Protein AF-W1NFC7-F1 (afdb_monomer_lite)

Structure (mmCIF, N/CA/C/O backbone):
data_AF-W1NFC7-F1
#
_entry.id   AF-W1NFC7-F1
#
loop_
_atom_site.group_PDB
_atom_site.id
_atom_site.type_symbol
_atom_site.label_atom_id
_atom_site.label_alt_id
_atom_site.label_comp_id
_atom_site.label_asym_id
_atom_site.label_entity_id
_atom_site.label_seq_id
_atom_site.pdbx_PDB_ins_code
_atom_site.Cartn_x
_atom_site.Cartn_y
_atom_site.Cartn_z
_atom_site.occupancy
_atom_site.B_iso_or_equiv
_atom_site.auth_seq_id
_atom_site.auth_comp_id
_atom_site.auth_asym_id
_atom_site.auth_atom_id
_atom_site.pdbx_PDB_model_num
ATOM 1 N N . MET A 1 1 ? 44.387 -1.996 -32.624 1.00 42.44 1 MET A N 1
ATOM 2 C CA . MET A 1 1 ? 43.067 -1.987 -33.290 1.00 42.44 1 MET A CA 1
ATOM 3 C C . MET A 1 1 ? 42.266 -0.846 -32.697 1.00 42.44 1 MET A C 1
ATOM 5 O O . MET A 1 1 ? 42.109 -0.823 -31.485 1.00 42.44 1 MET A O 1
ATOM 9 N N . VAL A 1 2 ? 41.854 0.123 -33.513 1.00 58.44 2 VAL A N 1
ATOM 10 C CA . VAL A 1 2 ? 41.026 1.257 -33.074 1.00 58.44 2 VAL A CA 1
ATOM 11 C C . VAL A 1 2 ? 39.580 0.916 -33.426 1.00 58.44 2 VAL A C 1
ATOM 13 O O . VAL A 1 2 ? 39.301 0.572 -34.571 1.00 58.44 2 VAL A O 1
ATOM 16 N N . LEU A 1 3 ? 38.689 0.930 -32.433 1.00 65.00 3 LEU A N 1
ATOM 17 C CA . LEU A 1 3 ? 37.250 0.756 -32.639 1.00 65.00 3 LEU A CA 1
ATOM 18 C C . LEU A 1 3 ? 36.703 2.031 -33.289 1.00 65.00 3 LEU A C 1
ATOM 20 O O . LEU A 1 3 ? 36.671 3.086 -32.662 1.00 65.00 3 LEU A O 1
ATOM 24 N N . GLU A 1 4 ? 36.320 1.934 -34.559 1.00 68.44 4 GLU A N 1
ATOM 25 C CA . GLU A 1 4 ? 35.753 3.036 -35.336 1.00 68.44 4 GLU A CA 1
ATOM 26 C C . GLU A 1 4 ? 34.218 2.955 -35.295 1.00 68.44 4 GLU A C 1
ATOM 28 O O . GLU A 1 4 ? 33.627 1.949 -35.694 1.00 68.44 4 GLU A O 1
ATOM 33 N N . TYR A 1 5 ? 33.561 4.000 -34.783 1.00 62.66 5 TYR A N 1
ATOM 34 C CA . TYR A 1 5 ? 32.099 4.078 -34.732 1.00 62.66 5 TYR A CA 1
ATOM 35 C C . TYR A 1 5 ? 31.538 4.414 -36.119 1.00 62.66 5 TYR A C 1
ATOM 37 O O . TYR A 1 5 ? 31.848 5.465 -36.681 1.00 62.66 5 TYR A O 1
ATOM 45 N N . LYS A 1 6 ? 30.697 3.530 -36.672 1.00 66.88 6 LYS A N 1
ATOM 46 C CA . LYS A 1 6 ? 29.998 3.760 -37.944 1.00 66.88 6 LYS A CA 1
ATOM 47 C C . LYS A 1 6 ? 28.575 4.279 -37.698 1.00 66.88 6 LYS A C 1
ATOM 49 O O . LYS A 1 6 ? 27.903 3.769 -36.806 1.00 66.88 6 LYS A O 1
ATOM 54 N N . PRO A 1 7 ? 28.092 5.246 -38.498 1.00 64.31 7 PRO A N 1
ATOM 55 C CA . PRO A 1 7 ? 26.785 5.865 -38.299 1.00 64.31 7 PRO A CA 1
ATOM 56 C C . PRO A 1 7 ? 25.614 4.867 -38.404 1.00 64.31 7 PRO A C 1
ATOM 58 O O . PRO A 1 7 ? 25.650 3.909 -39.184 1.00 64.31 7 PRO A O 1
ATOM 61 N N . GLU A 1 8 ? 24.558 5.158 -37.637 1.00 60.94 8 GLU A N 1
ATOM 62 C CA . GLU A 1 8 ? 23.388 4.326 -37.277 1.00 60.94 8 GLU A CA 1
ATOM 63 C C . GLU A 1 8 ? 22.777 3.488 -38.416 1.00 60.94 8 GLU A C 1
ATOM 65 O O . GLU A 1 8 ? 22.346 2.356 -38.198 1.00 60.94 8 GLU A O 1
ATOM 70 N N . LYS A 1 9 ? 22.804 3.975 -39.666 1.00 63.28 9 LYS A N 1
ATOM 71 C CA . LYS A 1 9 ? 22.290 3.236 -40.838 1.00 63.28 9 LYS A CA 1
ATOM 72 C C . LYS A 1 9 ? 22.948 1.867 -41.056 1.00 63.28 9 LYS A C 1
ATOM 74 O O . LYS A 1 9 ? 22.341 1.014 -41.691 1.00 63.28 9 LYS A O 1
ATOM 79 N N . THR A 1 10 ? 24.165 1.654 -40.551 1.00 65.31 10 THR A N 1
ATOM 80 C CA . THR A 1 10 ? 24.886 0.370 -40.677 1.00 65.31 10 THR A CA 1
ATOM 81 C C . THR A 1 10 ? 24.839 -0.461 -39.386 1.00 65.31 10 THR A C 1
ATOM 83 O O . THR A 1 10 ? 25.119 -1.654 -39.426 1.00 65.31 10 THR A O 1
ATOM 86 N N . ASN A 1 11 ? 24.459 0.134 -38.246 1.00 73.62 11 ASN A N 1
ATOM 87 C CA . ASN A 1 11 ? 24.554 -0.486 -36.916 1.00 73.62 11 ASN A CA 1
ATOM 88 C C . ASN A 1 11 ? 23.185 -0.763 -36.260 1.00 73.62 11 ASN A C 1
ATOM 90 O O . ASN A 1 11 ? 23.077 -0.915 -35.045 1.00 73.62 11 ASN A O 1
ATOM 94 N N . GLN A 1 12 ? 22.140 -0.872 -37.085 1.00 79.88 12 GLN A N 1
ATOM 95 C CA . GLN A 1 12 ? 20.740 -1.026 -36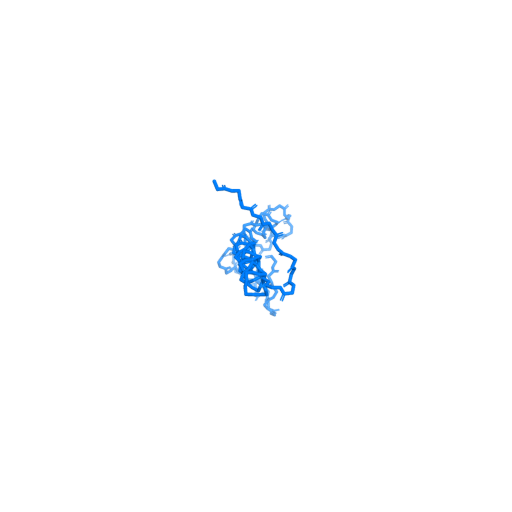.679 1.00 79.88 12 GLN A CA 1
ATOM 96 C C . GLN A 1 12 ? 20.502 -2.163 -35.670 1.00 79.88 12 GLN A C 1
ATOM 98 O O . GLN A 1 12 ? 19.666 -2.035 -34.776 1.00 79.88 12 GLN A O 1
ATOM 103 N N . VAL A 1 13 ? 2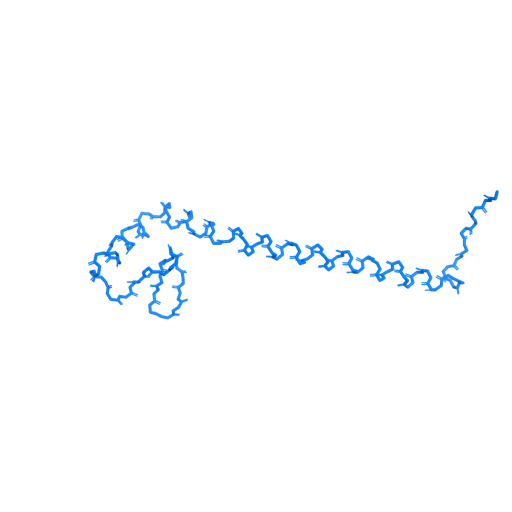1.229 -3.279 -35.797 1.00 81.00 13 VAL A N 1
ATOM 104 C CA . VAL A 1 13 ? 21.109 -4.421 -34.877 1.00 81.00 13 VAL A CA 1
ATOM 105 C C . VAL A 1 13 ? 21.634 -4.055 -33.490 1.00 81.00 13 VAL A C 1
ATOM 107 O O . VAL A 1 13 ? 20.942 -4.300 -32.503 1.00 81.00 13 VAL A O 1
ATOM 110 N N . THR A 1 14 ? 22.800 -3.417 -33.410 1.00 80.75 14 THR A N 1
ATOM 111 C CA . THR A 1 14 ? 23.408 -2.982 -32.145 1.00 80.75 14 THR A CA 1
ATOM 112 C C . THR A 1 14 ? 22.559 -1.916 -31.465 1.00 80.75 14 THR A C 1
ATOM 114 O O . THR A 1 14 ? 22.278 -2.041 -30.277 1.00 80.75 14 THR A O 1
ATOM 117 N N . ASP A 1 15 ? 22.049 -0.940 -32.218 1.00 84.00 15 ASP A N 1
ATOM 118 C CA . ASP A 1 15 ? 21.163 0.095 -31.674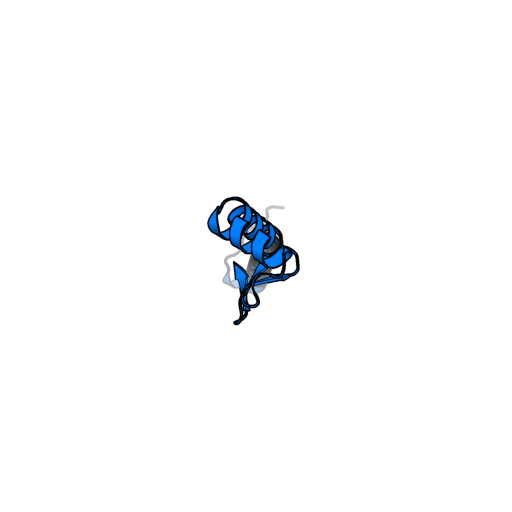 1.00 84.00 15 ASP A CA 1
ATOM 119 C C . ASP A 1 15 ? 19.854 -0.514 -31.156 1.00 84.00 15 ASP A C 1
ATOM 121 O O . ASP A 1 15 ? 19.373 -0.171 -30.074 1.00 84.00 15 ASP A O 1
ATOM 125 N N . SER A 1 16 ? 19.284 -1.477 -31.893 1.00 86.38 16 SER A N 1
ATOM 126 C CA . SER A 1 16 ? 18.086 -2.198 -31.451 1.00 86.38 16 SER A CA 1
ATOM 127 C C . SER A 1 16 ? 18.335 -3.031 -30.191 1.00 86.38 16 SER A C 1
ATOM 129 O O . SER A 1 16 ? 17.452 -3.135 -29.337 1.00 86.38 16 SER A O 1
ATOM 131 N N . LEU A 1 17 ? 19.535 -3.600 -30.054 1.00 89.69 17 LEU A N 1
ATOM 132 C CA . LEU A 1 17 ? 19.931 -4.383 -28.892 1.00 89.69 17 LEU A CA 1
ATOM 133 C C . LEU A 1 17 ? 20.179 -3.479 -27.677 1.00 89.69 17 LEU A C 1
ATOM 135 O O . LEU A 1 17 ? 19.685 -3.797 -26.598 1.00 89.69 17 LEU A O 1
ATOM 139 N N . SER A 1 18 ? 20.841 -2.330 -27.861 1.00 90.38 18 SER A N 1
ATOM 140 C CA . SER A 1 18 ? 21.054 -1.327 -26.806 1.00 90.38 18 SER A CA 1
ATOM 141 C C . SER A 1 18 ? 19.726 -0.816 -26.257 1.00 90.38 18 SER A C 1
ATOM 143 O O . SER A 1 18 ? 19.477 -0.902 -25.059 1.00 90.38 18 SER A O 1
ATOM 145 N N . ARG A 1 19 ? 18.798 -0.413 -27.136 1.00 91.06 19 ARG A N 1
ATOM 146 C CA . ARG A 1 19 ? 17.462 0.050 -26.723 1.00 91.06 19 ARG A CA 1
ATOM 147 C C . ARG A 1 19 ? 16.667 -1.026 -25.984 1.00 91.06 19 ARG A C 1
ATOM 149 O O . ARG A 1 19 ? 15.929 -0.719 -25.050 1.00 91.06 19 ARG A O 1
ATOM 156 N N . LYS A 1 20 ? 16.801 -2.298 -26.378 1.00 92.06 20 LYS A N 1
ATOM 157 C CA . LYS A 1 20 ? 16.181 -3.416 -25.648 1.00 92.06 20 LYS A CA 1
ATOM 158 C C . LYS A 1 20 ? 16.800 -3.606 -24.264 1.00 92.06 20 LYS A C 1
ATOM 160 O O . LYS A 1 20 ? 16.054 -3.875 -23.325 1.00 92.06 20 LYS A O 1
ATOM 165 N N . ALA A 1 21 ? 18.119 -3.472 -24.140 1.00 92.31 21 ALA A N 1
ATOM 166 C CA . ALA A 1 21 ? 18.812 -3.561 -22.859 1.00 92.31 21 ALA A CA 1
ATOM 167 C C . ALA A 1 21 ? 18.402 -2.416 -21.919 1.00 92.31 21 ALA A C 1
ATOM 169 O O . ALA A 1 21 ? 18.050 -2.673 -20.771 1.00 92.31 21 ALA A O 1
ATOM 170 N N . GLU A 1 22 ? 18.340 -1.182 -22.422 1.00 93.50 22 GLU A N 1
ATOM 171 C CA . GLU A 1 22 ? 17.852 -0.014 -21.675 1.00 93.50 22 GLU A CA 1
ATOM 172 C C . GLU A 1 22 ? 16.403 -0.205 -21.207 1.00 93.50 22 GLU A C 1
ATOM 174 O O . GLU A 1 22 ? 16.094 -0.012 -20.033 1.00 93.50 22 GLU A O 1
ATOM 179 N N . LEU A 1 23 ? 15.514 -0.672 -22.091 1.00 93.81 23 LEU A N 1
ATOM 180 C CA . LEU A 1 23 ? 14.126 -0.957 -21.727 1.00 93.81 23 LEU A CA 1
ATOM 181 C C . LEU A 1 23 ? 14.017 -2.061 -20.664 1.00 93.81 23 LEU A C 1
ATOM 183 O O . LEU A 1 23 ? 13.157 -1.989 -19.786 1.00 93.81 23 LEU A O 1
ATOM 187 N N . ALA A 1 24 ? 14.852 -3.100 -20.745 1.00 94.25 24 ALA A N 1
ATOM 188 C CA . ALA A 1 24 ? 14.889 -4.157 -19.741 1.00 94.25 24 ALA A CA 1
ATOM 189 C C . ALA A 1 24 ? 15.361 -3.620 -18.382 1.00 94.25 24 ALA A C 1
ATOM 191 O O . ALA A 1 24 ? 14.732 -3.927 -17.372 1.00 94.25 24 ALA A O 1
ATOM 192 N N . ALA A 1 25 ? 16.392 -2.771 -18.360 1.00 93.81 25 ALA A N 1
ATOM 193 C CA . ALA A 1 25 ? 16.870 -2.121 -17.142 1.00 93.81 25 ALA A CA 1
ATOM 194 C C . ALA A 1 25 ? 15.775 -1.256 -16.496 1.00 93.81 25 ALA A C 1
ATOM 196 O O . ALA A 1 25 ? 15.460 -1.448 -15.324 1.00 93.81 25 ALA A O 1
ATOM 197 N N . MET A 1 26 ? 15.098 -0.407 -17.278 1.00 94.25 26 MET A N 1
ATOM 198 C CA . MET A 1 26 ? 13.978 0.409 -16.786 1.00 94.25 26 MET A CA 1
ATOM 199 C C . MET A 1 26 ? 12.843 -0.445 -16.209 1.00 94.25 26 MET A C 1
ATOM 201 O O . MET A 1 26 ? 12.247 -0.098 -15.191 1.00 94.25 26 MET A O 1
ATOM 205 N N . LYS A 1 27 ? 12.533 -1.585 -16.840 1.00 94.00 27 LYS A N 1
ATOM 206 C CA . LYS A 1 27 ? 11.522 -2.517 -16.324 1.00 94.00 27 LYS A CA 1
ATOM 207 C C . LYS A 1 27 ? 11.939 -3.137 -14.995 1.00 94.00 27 LYS A C 1
ATOM 209 O O . LYS A 1 27 ? 11.101 -3.245 -14.107 1.00 94.00 27 LYS A O 1
ATOM 214 N N . ILE A 1 28 ? 13.202 -3.532 -14.856 1.00 93.94 28 ILE A N 1
ATOM 215 C CA . ILE A 1 28 ? 13.731 -4.092 -13.607 1.00 93.94 28 ILE A CA 1
ATOM 216 C C . ILE A 1 28 ? 13.642 -3.052 -12.485 1.00 93.94 28 ILE A C 1
ATOM 218 O O . ILE A 1 28 ? 13.143 -3.362 -11.406 1.00 93.94 28 ILE A O 1
ATOM 222 N N . GLU A 1 29 ? 14.036 -1.806 -12.748 1.00 93.38 29 GLU A N 1
ATOM 223 C CA . GLU A 1 29 ? 13.929 -0.716 -11.770 1.00 93.38 29 GLU A CA 1
ATOM 224 C C . GLU A 1 29 ? 12.478 -0.421 -11.372 1.00 93.38 29 GLU A C 1
ATOM 226 O O . GLU A 1 29 ? 12.181 -0.211 -10.191 1.00 93.38 29 GLU A O 1
ATOM 231 N N . ALA A 1 30 ? 11.552 -0.444 -12.335 1.00 92.25 30 ALA A N 1
ATOM 232 C CA . ALA A 1 30 ? 10.130 -0.266 -12.063 1.00 92.25 30 ALA A CA 1
ATOM 233 C C . ALA A 1 30 ? 9.585 -1.382 -11.159 1.00 92.25 30 ALA A C 1
ATOM 235 O O . ALA A 1 30 ? 8.883 -1.094 -10.190 1.00 92.25 30 ALA A O 1
ATOM 236 N N . VAL A 1 31 ? 9.943 -2.641 -11.433 1.00 93.00 31 VAL A N 1
ATOM 237 C CA . VAL A 1 31 ? 9.548 -3.789 -10.601 1.00 93.00 31 VAL A CA 1
ATOM 238 C C . VAL A 1 31 ? 10.119 -3.657 -9.192 1.00 93.00 31 VAL A C 1
ATOM 240 O O . VAL A 1 31 ? 9.355 -3.711 -8.231 1.00 93.00 31 VAL A O 1
ATOM 243 N N . ALA A 1 32 ? 11.415 -3.367 -9.056 1.00 91.50 32 ALA A N 1
ATOM 244 C CA . ALA A 1 32 ? 12.051 -3.169 -7.752 1.00 91.50 32 ALA A CA 1
ATOM 245 C C . ALA A 1 32 ? 11.404 -2.018 -6.958 1.00 91.50 32 ALA A C 1
ATOM 247 O O . ALA A 1 32 ? 11.240 -2.091 -5.739 1.00 91.50 32 ALA A O 1
ATOM 248 N N . THR A 1 33 ? 10.986 -0.952 -7.644 1.00 91.25 33 THR A N 1
ATOM 249 C CA . THR A 1 33 ? 10.273 0.167 -7.019 1.00 91.25 33 THR A CA 1
ATOM 250 C C . THR A 1 33 ? 8.897 -0.254 -6.511 1.00 91.25 33 THR A C 1
ATOM 252 O O . THR A 1 33 ? 8.527 0.117 -5.397 1.00 91.25 33 THR A O 1
ATOM 255 N N . ILE A 1 34 ? 8.147 -1.031 -7.296 1.00 91.50 34 ILE A N 1
ATOM 256 C CA . ILE A 1 34 ? 6.834 -1.550 -6.896 1.00 91.50 34 ILE A CA 1
ATOM 257 C C . ILE A 1 34 ? 6.975 -2.473 -5.686 1.00 91.50 34 ILE A C 1
ATOM 259 O O . ILE A 1 34 ? 6.258 -2.280 -4.709 1.00 91.50 34 ILE A O 1
ATOM 263 N N . GLU A 1 35 ? 7.922 -3.411 -5.709 1.00 90.00 35 GLU A N 1
ATOM 264 C CA . GLU A 1 35 ? 8.183 -4.323 -4.589 1.00 90.00 35 GLU A CA 1
ATOM 265 C C . GLU A 1 35 ? 8.549 -3.558 -3.314 1.00 90.00 35 GLU A C 1
ATOM 267 O O . GLU A 1 35 ? 8.004 -3.827 -2.244 1.00 90.00 35 GLU A O 1
ATOM 272 N N . ARG A 1 36 ? 9.401 -2.532 -3.427 1.00 89.50 36 ARG A N 1
ATOM 273 C CA . ARG A 1 36 ? 9.753 -1.662 -2.298 1.00 89.50 36 ARG A CA 1
ATOM 274 C C . ARG A 1 36 ? 8.546 -0.902 -1.755 1.00 89.50 36 ARG A C 1
ATOM 276 O O . ARG A 1 36 ? 8.419 -0.731 -0.546 1.00 89.50 36 ARG A O 1
ATOM 283 N N . ILE A 1 37 ? 7.668 -0.394 -2.618 1.00 87.88 37 ILE A N 1
ATOM 284 C CA . ILE A 1 37 ? 6.442 0.277 -2.166 1.00 87.88 37 ILE A CA 1
ATOM 285 C C . ILE A 1 37 ? 5.527 -0.734 -1.473 1.00 87.88 37 ILE A C 1
ATOM 287 O O . ILE A 1 37 ? 5.015 -0.441 -0.401 1.00 87.88 37 ILE A O 1
ATOM 291 N N . GLN A 1 38 ? 5.359 -1.927 -2.039 1.00 86.75 38 GLN A N 1
ATOM 292 C CA . GLN A 1 38 ? 4.525 -2.978 -1.459 1.00 86.75 38 GLN A CA 1
ATOM 293 C C . GLN A 1 38 ? 5.034 -3.452 -0.096 1.00 86.75 38 GLN A C 1
ATOM 295 O O . GLN A 1 38 ? 4.213 -3.732 0.770 1.00 86.75 38 GLN A O 1
ATOM 300 N N . SER A 1 39 ? 6.352 -3.503 0.119 1.00 84.25 39 SER A N 1
ATOM 301 C CA . SER A 1 39 ? 6.919 -3.865 1.421 1.00 84.25 39 SER A CA 1
ATOM 302 C C . SER A 1 39 ? 6.822 -2.737 2.447 1.00 84.25 39 SER A C 1
ATOM 304 O O . SER A 1 39 ? 6.543 -3.002 3.607 1.00 84.25 39 SER A O 1
ATOM 306 N N . THR A 1 40 ? 7.011 -1.480 2.034 1.00 90.00 40 THR A N 1
ATOM 307 C CA . THR A 1 40 ? 7.052 -0.329 2.960 1.00 90.00 40 THR A CA 1
ATOM 308 C C . THR A 1 40 ? 5.688 0.294 3.260 1.00 90.00 40 THR A C 1
ATOM 310 O O . THR A 1 40 ? 5.528 0.969 4.276 1.00 90.00 40 THR A O 1
ATOM 313 N N . LEU A 1 41 ? 4.701 0.124 2.379 1.00 87.56 41 LEU A N 1
ATOM 314 C CA . LEU A 1 41 ? 3.374 0.721 2.532 1.00 87.56 41 LEU A CA 1
ATOM 315 C C . LEU A 1 41 ? 2.609 0.196 3.765 1.00 87.56 41 LEU A C 1
ATOM 317 O O . LEU A 1 41 ? 2.066 1.036 4.483 1.00 87.56 41 LEU A O 1
ATOM 321 N N . PRO A 1 42 ? 2.574 -1.123 4.055 1.00 85.56 42 PRO A N 1
ATOM 322 C CA . PRO A 1 42 ? 1.954 -1.663 5.268 1.00 85.56 42 PRO A CA 1
ATOM 323 C C . PRO A 1 42 ? 2.493 -1.015 6.548 1.00 85.56 42 PRO A C 1
ATOM 325 O O . PRO A 1 42 ? 1.712 -0.533 7.368 1.00 85.56 42 PRO A O 1
ATOM 328 N N . ASP A 1 43 ? 3.819 -0.927 6.667 1.00 87.44 43 ASP A N 1
ATOM 329 C CA . ASP A 1 43 ? 4.487 -0.362 7.841 1.00 87.44 43 ASP A CA 1
ATOM 330 C C . ASP A 1 43 ? 4.135 1.116 8.030 1.00 87.44 43 ASP A C 1
ATOM 332 O O . ASP A 1 43 ? 3.835 1.548 9.139 1.00 87.44 43 ASP A O 1
ATOM 336 N N . ARG A 1 44 ? 4.087 1.891 6.939 1.00 87.25 44 ARG A N 1
ATOM 337 C CA . ARG A 1 44 ? 3.700 3.311 6.984 1.00 87.25 44 ARG A CA 1
ATOM 338 C C . ARG A 1 44 ? 2.245 3.529 7.384 1.00 87.25 44 ARG A C 1
ATOM 340 O O . ARG A 1 44 ? 1.940 4.510 8.057 1.00 87.25 44 ARG A O 1
ATOM 347 N N . ILE A 1 45 ? 1.339 2.659 6.943 1.00 86.06 45 ILE A N 1
ATOM 348 C CA . ILE A 1 45 ? -0.072 2.730 7.346 1.00 86.06 45 ILE A CA 1
ATOM 349 C C . ILE A 1 45 ? -0.186 2.427 8.842 1.00 86.06 45 ILE A C 1
ATOM 351 O O . ILE A 1 45 ? -0.855 3.161 9.565 1.00 86.06 45 ILE A O 1
ATOM 355 N N . MET A 1 46 ? 0.517 1.398 9.319 1.00 85.81 46 MET A N 1
ATOM 356 C CA . MET A 1 46 ? 0.550 1.049 10.738 1.00 85.81 46 MET A CA 1
ATOM 357 C C . MET A 1 46 ? 1.142 2.177 11.594 1.00 85.81 46 MET A C 1
ATOM 359 O O . MET A 1 46 ? 0.558 2.540 12.609 1.00 85.81 46 MET A O 1
ATOM 363 N N . GLU A 1 47 ? 2.230 2.805 11.148 1.00 87.00 47 GLU A N 1
ATOM 364 C CA . GLU A 1 47 ? 2.797 3.993 11.795 1.00 87.00 47 GLU A CA 1
ATOM 365 C C . GLU A 1 47 ? 1.776 5.145 11.863 1.00 87.00 47 GLU A C 1
ATOM 367 O O . GLU A 1 47 ? 1.656 5.823 12.883 1.00 87.00 47 GLU A O 1
ATOM 372 N N . GLY A 1 48 ? 0.996 5.364 10.800 1.00 86.38 48 GLY A N 1
ATOM 373 C CA . GLY A 1 48 ? -0.081 6.357 10.788 1.00 86.38 48 GLY A CA 1
ATOM 374 C C . GLY A 1 48 ? -1.174 6.060 11.820 1.00 86.38 48 GLY A C 1
ATOM 375 O O . GLY A 1 48 ? -1.546 6.943 12.595 1.00 86.38 48 GLY A O 1
ATOM 376 N N . LEU A 1 49 ? -1.635 4.808 11.875 1.00 85.69 49 LEU A N 1
ATOM 377 C CA . LEU A 1 49 ? -2.611 4.330 12.861 1.00 85.69 49 LEU A CA 1
ATOM 378 C C . LEU A 1 49 ? -2.119 4.495 14.301 1.00 85.69 49 LEU A C 1
ATOM 380 O O . LEU A 1 49 ? -2.887 4.875 15.183 1.00 85.69 49 LEU A O 1
ATOM 384 N N . GLU A 1 50 ? -0.842 4.218 14.552 1.00 84.69 50 GLU A N 1
ATOM 385 C CA . GLU A 1 50 ? -0.238 4.381 15.871 1.00 84.69 50 GLU A CA 1
ATOM 386 C C . GLU A 1 50 ? -0.045 5.848 16.259 1.00 84.69 50 GLU A C 1
ATOM 388 O O . GLU A 1 50 ? 0.025 6.162 17.444 1.00 84.69 50 GLU A O 1
ATOM 393 N N . ASN A 1 51 ? 0.036 6.778 15.316 1.00 88.00 51 ASN A N 1
ATOM 394 C CA . ASN A 1 51 ? 0.195 8.194 15.644 1.00 88.00 51 ASN A CA 1
ATOM 395 C C . ASN A 1 51 ? -1.145 8.923 15.817 1.00 88.00 51 ASN A C 1
ATOM 397 O O . ASN A 1 51 ? -1.215 9.910 16.553 1.00 88.00 51 ASN A O 1
ATOM 401 N N . ASP A 1 52 ? -2.221 8.429 15.207 1.00 87.50 52 ASP A N 1
ATOM 402 C CA . ASP A 1 52 ? -3.554 9.018 15.317 1.00 87.50 52 ASP A CA 1
ATOM 403 C C . ASP A 1 52 ? -4.269 8.575 16.614 1.00 87.50 52 ASP A C 1
ATOM 405 O O . ASP A 1 52 ? -4.519 7.395 16.871 1.00 87.50 52 ASP A O 1
ATOM 409 N N . ALA A 1 53 ? -4.620 9.551 17.457 1.00 87.06 53 ALA A N 1
ATOM 410 C CA . ALA A 1 53 ? -5.309 9.312 18.725 1.00 87.06 53 ALA A CA 1
ATOM 411 C C . ALA A 1 53 ? -6.710 8.695 18.547 1.00 87.06 53 ALA A C 1
ATOM 413 O O . ALA A 1 53 ? -7.106 7.840 19.338 1.00 87.06 53 ALA A O 1
ATOM 414 N N . LEU A 1 54 ? -7.452 9.092 17.508 1.00 86.62 54 LEU A N 1
ATOM 415 C CA . LEU A 1 54 ? -8.759 8.522 17.181 1.00 86.62 54 LEU A CA 1
ATOM 416 C C . LEU A 1 54 ? -8.598 7.079 16.697 1.00 86.62 54 LEU A C 1
ATOM 418 O O . LEU A 1 54 ? -9.353 6.202 17.117 1.00 86.62 54 LEU A O 1
ATOM 422 N N . ALA A 1 55 ? -7.609 6.827 15.836 1.00 84.94 55 ALA A N 1
ATOM 423 C CA . ALA A 1 55 ? -7.326 5.484 15.341 1.00 84.94 55 ALA A CA 1
ATOM 424 C C . ALA A 1 55 ? -6.989 4.525 16.489 1.00 84.94 55 ALA A C 1
ATOM 426 O O . ALA A 1 55 ? -7.557 3.435 16.552 1.00 84.94 55 ALA A O 1
ATOM 427 N N . LYS A 1 56 ? -6.172 4.959 17.455 1.00 87.69 56 LYS A N 1
ATOM 428 C CA . LYS A 1 56 ? -5.888 4.204 18.685 1.00 87.69 56 LYS A CA 1
ATOM 429 C C . LYS A 1 5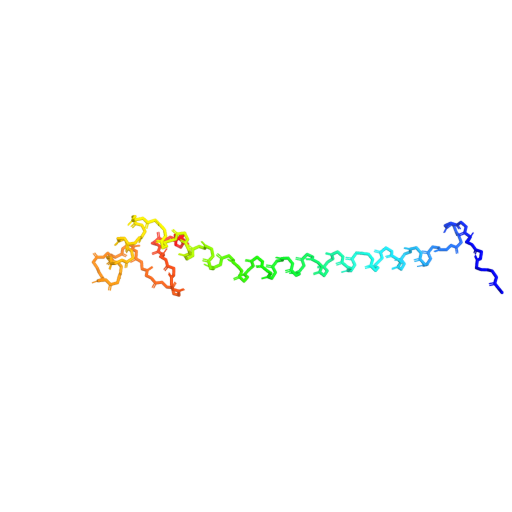6 ? -7.149 3.837 19.458 1.00 87.69 56 LYS A C 1
ATOM 431 O O . LYS A 1 56 ? -7.360 2.659 19.740 1.00 87.69 56 LYS A O 1
ATOM 436 N N . THR A 1 57 ? -8.015 4.810 19.746 1.00 87.25 57 THR A N 1
ATOM 437 C CA . THR A 1 57 ? -9.275 4.545 20.458 1.00 87.25 57 THR A CA 1
ATOM 438 C C . THR A 1 57 ? -10.160 3.569 19.682 1.00 87.25 57 THR A C 1
ATOM 440 O O . THR A 1 57 ? -10.726 2.647 20.263 1.00 87.25 57 THR A O 1
ATOM 443 N N . LEU A 1 58 ? -10.256 3.711 18.358 1.00 86.44 58 LEU A N 1
ATOM 444 C CA . LEU A 1 58 ? -11.029 2.789 17.523 1.00 86.44 58 LEU A CA 1
ATOM 445 C C . LEU A 1 58 ? -10.429 1.378 17.502 1.00 86.44 58 LEU A C 1
ATOM 447 O O . LEU A 1 58 ? -11.176 0.399 17.490 1.00 86.44 58 LEU A O 1
ATOM 451 N N . MET A 1 59 ? -9.101 1.254 17.511 1.00 85.50 59 MET A N 1
ATOM 452 C CA . MET A 1 59 ? -8.420 -0.035 17.621 1.00 85.50 59 MET A CA 1
ATOM 453 C C . MET A 1 59 ? -8.689 -0.694 18.974 1.00 85.50 59 MET A C 1
ATOM 455 O O . MET A 1 59 ? -8.989 -1.885 19.005 1.00 85.50 59 MET A O 1
ATOM 459 N N . GLU A 1 60 ? -8.642 0.049 20.079 1.00 87.19 60 GLU A N 1
ATOM 460 C CA . GLU A 1 60 ? -8.996 -0.457 21.413 1.00 87.19 60 GLU A CA 1
ATOM 461 C C . GLU A 1 60 ? -10.444 -0.953 21.449 1.00 87.19 60 GLU A C 1
ATOM 463 O O . GLU A 1 60 ? -10.694 -2.114 21.769 1.00 87.19 60 GLU A O 1
ATOM 468 N N . GLN A 1 61 ? -11.391 -0.141 20.978 1.00 85.88 61 GLN A N 1
ATOM 469 C CA . GLN A 1 61 ? -12.801 -0.530 20.910 1.00 85.88 61 GLN A CA 1
ATOM 470 C C . GLN A 1 61 ? -13.046 -1.740 19.991 1.00 85.88 61 GLN A C 1
ATOM 472 O O . GLN A 1 61 ? -13.954 -2.540 20.230 1.00 85.88 61 GLN A O 1
ATOM 477 N N . ALA A 1 62 ? -12.264 -1.882 18.916 1.00 85.81 62 ALA A N 1
ATOM 478 C CA . ALA A 1 62 ? -12.322 -3.043 18.034 1.00 85.81 62 ALA A CA 1
ATOM 479 C C . ALA A 1 62 ? -11.736 -4.303 18.696 1.00 85.81 62 ALA A C 1
ATOM 481 O O . ALA A 1 62 ? -12.248 -5.395 18.448 1.00 85.81 62 ALA A O 1
ATOM 482 N N . ARG A 1 63 ? -10.709 -4.172 19.552 1.00 84.44 63 ARG A N 1
ATOM 483 C CA . ARG A 1 63 ? -10.157 -5.277 20.363 1.00 84.44 63 ARG A CA 1
ATOM 484 C C . ARG A 1 63 ? -11.133 -5.735 21.439 1.00 84.44 63 ARG A C 1
ATOM 486 O O . ARG A 1 63 ? -11.280 -6.932 21.650 1.00 84.44 63 ARG A O 1
ATOM 493 N N . GLU A 1 64 ? -11.816 -4.795 22.078 1.00 85.38 64 GLU A N 1
ATOM 494 C CA . GLU A 1 6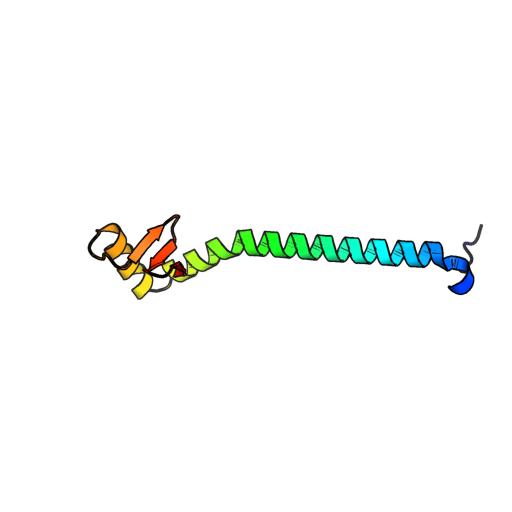4 ? -12.829 -5.064 23.105 1.00 85.38 64 GLU A CA 1
ATOM 495 C C . GLU A 1 64 ? -14.124 -5.664 22.531 1.00 85.38 64 GLU A C 1
ATOM 497 O O . GLU A 1 64 ? -14.969 -6.161 23.272 1.00 85.38 64 GLU A O 1
ATOM 502 N N . GLY A 1 65 ? -14.298 -5.639 21.205 1.00 79.31 65 GLY A N 1
ATOM 503 C CA . GLY A 1 65 ? -15.518 -6.108 20.543 1.00 79.31 65 GLY A CA 1
ATOM 504 C C . GLY A 1 65 ? -16.705 -5.152 20.695 1.00 79.31 65 GLY A C 1
ATOM 505 O O . GLY A 1 65 ? -17.822 -5.483 20.293 1.00 79.31 65 GLY A O 1
ATOM 506 N N . THR A 1 66 ? -16.469 -3.952 21.228 1.00 76.69 66 THR A N 1
ATOM 507 C CA . THR A 1 66 ? -17.477 -2.924 21.516 1.00 76.69 66 THR A CA 1
ATOM 508 C C . THR A 1 66 ? -18.077 -2.343 20.234 1.00 76.69 66 THR A C 1
ATOM 510 O O . THR A 1 66 ? -19.226 -1.901 20.215 1.00 76.69 66 THR A O 1
ATOM 513 N N . THR A 1 67 ? -17.335 -2.385 19.120 1.00 74.94 67 THR A N 1
ATOM 514 C CA . THR A 1 67 ? -17.821 -1.950 17.802 1.00 74.94 67 THR A CA 1
ATOM 515 C C . THR A 1 67 ? -18.048 -3.135 16.859 1.00 74.94 67 THR A C 1
ATOM 517 O O . THR A 1 67 ? -17.147 -3.925 16.593 1.00 74.94 67 THR A O 1
ATOM 520 N N . GLN A 1 68 ? -19.226 -3.193 16.230 1.00 73.69 68 GLN A N 1
ATOM 521 C CA . GLN A 1 68 ? -19.474 -4.077 15.078 1.00 73.69 68 GLN A CA 1
ATOM 522 C C . GLN A 1 68 ? -18.990 -3.490 13.742 1.00 73.69 68 GLN A C 1
ATOM 524 O O . GLN A 1 68 ? -18.995 -4.187 12.720 1.00 73.69 68 GLN A O 1
ATOM 529 N N . ARG A 1 69 ? -18.642 -2.197 13.717 1.00 78.44 69 ARG A N 1
ATOM 530 C CA . ARG A 1 69 ? -18.348 -1.446 12.487 1.00 78.44 69 ARG A CA 1
ATOM 531 C C . ARG A 1 69 ? -16.874 -1.505 12.099 1.00 78.44 69 ARG A C 1
ATOM 533 O O . ARG A 1 69 ? -16.588 -1.510 10.901 1.00 78.44 69 ARG A O 1
ATOM 540 N N . PHE A 1 70 ? -15.997 -1.565 13.094 1.00 80.88 70 PHE A N 1
ATOM 541 C CA . PHE A 1 70 ? -14.548 -1.634 12.968 1.00 80.88 70 PHE A CA 1
ATOM 542 C C . PHE A 1 70 ? -14.054 -3.001 13.439 1.00 80.88 70 PHE A C 1
ATOM 544 O O . PHE A 1 70 ? -14.520 -3.518 14.454 1.00 80.88 70 PHE A O 1
ATOM 551 N N . ARG A 1 71 ? -13.134 -3.598 12.685 1.00 83.44 71 ARG A N 1
ATOM 552 C CA . ARG A 1 71 ? -12.489 -4.877 13.001 1.00 83.44 71 ARG A CA 1
ATOM 553 C C . ARG A 1 71 ? -11.007 -4.774 12.705 1.00 83.44 71 ARG A C 1
ATOM 555 O O . ARG A 1 71 ? -10.631 -4.144 11.723 1.00 83.44 71 ARG A O 1
ATOM 562 N N . ILE A 1 72 ? -10.189 -5.443 13.506 1.00 83.94 72 ILE A N 1
ATOM 563 C CA . ILE A 1 72 ? -8.759 -5.551 13.225 1.00 83.94 72 ILE A CA 1
ATOM 564 C C . ILE A 1 72 ? -8.516 -6.791 12.365 1.00 83.94 72 ILE A C 1
ATOM 566 O O . ILE A 1 72 ? -9.007 -7.876 12.683 1.00 83.94 72 ILE A O 1
ATOM 570 N N . LYS A 1 73 ? -7.759 -6.639 11.280 1.00 83.19 73 LYS A N 1
ATOM 571 C CA . LYS A 1 73 ? -7.289 -7.747 10.444 1.00 83.19 73 LYS A CA 1
ATOM 572 C C . LYS A 1 73 ? -5.839 -7.486 10.061 1.00 83.19 73 LYS A C 1
ATOM 574 O O . LYS A 1 73 ? -5.549 -6.434 9.510 1.00 83.19 73 LYS A O 1
ATOM 579 N N . GLU A 1 74 ? -4.956 -8.439 10.359 1.00 79.25 74 GLU A N 1
ATOM 580 C CA . GLU A 1 74 ? -3.522 -8.352 10.019 1.00 79.25 74 GLU A CA 1
ATOM 581 C C . GLU A 1 74 ? -2.849 -7.061 10.534 1.00 79.25 74 GLU A C 1
ATOM 583 O O . GLU A 1 74 ? -1.954 -6.523 9.901 1.00 79.25 74 GLU A O 1
ATOM 588 N N . GLY A 1 75 ? -3.301 -6.544 11.683 1.00 78.75 75 GLY A N 1
ATOM 589 C CA . GLY A 1 75 ? -2.798 -5.292 12.266 1.00 78.75 75 GLY A CA 1
ATOM 590 C C . GLY A 1 75 ? -3.509 -4.020 11.787 1.00 78.75 75 GLY A C 1
ATOM 591 O O . GLY A 1 75 ? -3.409 -2.999 12.456 1.00 78.75 75 GLY A O 1
ATOM 592 N N . PHE A 1 76 ? -4.309 -4.092 10.719 1.00 82.69 76 PHE A N 1
ATOM 593 C CA . PHE A 1 76 ? -5.037 -2.950 10.154 1.00 82.69 76 PHE A CA 1
ATOM 594 C C . PHE A 1 76 ? -6.441 -2.782 10.725 1.00 82.69 76 PHE A C 1
ATOM 596 O O . PHE A 1 76 ? -7.126 -3.769 11.020 1.00 82.69 76 PHE A O 1
ATOM 603 N N . LEU A 1 77 ? -6.911 -1.534 10.802 1.00 84.69 77 LEU A N 1
ATOM 604 C CA . LEU A 1 77 ? -8.278 -1.203 11.190 1.00 84.69 77 LEU A CA 1
ATOM 605 C C . LEU A 1 77 ? -9.184 -1.180 9.949 1.00 84.69 77 LEU A C 1
ATOM 607 O O . LEU A 1 77 ? -9.122 -0.288 9.106 1.00 84.69 77 LEU A O 1
ATOM 611 N N . ILE A 1 78 ? -10.068 -2.168 9.833 1.00 84.06 78 ILE A N 1
ATOM 612 C CA . ILE A 1 78 ? -10.966 -2.330 8.684 1.00 84.06 78 ILE A CA 1
ATOM 613 C C . ILE A 1 78 ? -12.395 -1.948 9.060 1.00 84.06 78 ILE A C 1
ATOM 615 O O . ILE A 1 78 ? -12.913 -2.330 10.110 1.00 84.06 78 ILE A O 1
ATOM 619 N N . THR A 1 79 ? -13.074 -1.248 8.151 1.00 83.81 79 THR A N 1
ATOM 620 C CA . THR A 1 79 ? -14.500 -0.911 8.281 1.00 83.81 79 THR A CA 1
ATOM 621 C C . THR A 1 79 ? -15.400 -1.726 7.358 1.00 83.81 79 THR A C 1
ATOM 623 O O . THR A 1 79 ? -14.966 -2.264 6.333 1.00 83.81 79 THR A O 1
ATOM 626 N N . LYS A 1 80 ? -16.701 -1.777 7.678 1.00 70.62 80 LYS A N 1
ATOM 627 C CA . LYS A 1 80 ? -17.731 -2.239 6.729 1.00 70.62 80 LYS A CA 1
ATOM 628 C C . LYS A 1 80 ? -17.621 -1.446 5.416 1.00 70.62 80 LYS A C 1
ATOM 630 O O . LYS A 1 80 ? -17.921 -0.256 5.390 1.00 70.62 80 LYS A O 1
ATOM 635 N N . GLY A 1 81 ? -17.198 -2.123 4.346 1.00 70.25 81 GLY A N 1
ATOM 636 C CA . GLY A 1 81 ? -16.911 -1.519 3.037 1.00 70.25 81 GLY A CA 1
ATOM 637 C C . GLY A 1 81 ? -15.466 -1.680 2.551 1.00 70.25 81 GLY A C 1
ATOM 638 O O . GLY A 1 81 ? -15.140 -1.124 1.510 1.00 70.25 81 GLY A O 1
ATOM 639 N N . HIS A 1 82 ? -14.618 -2.431 3.269 1.00 67.00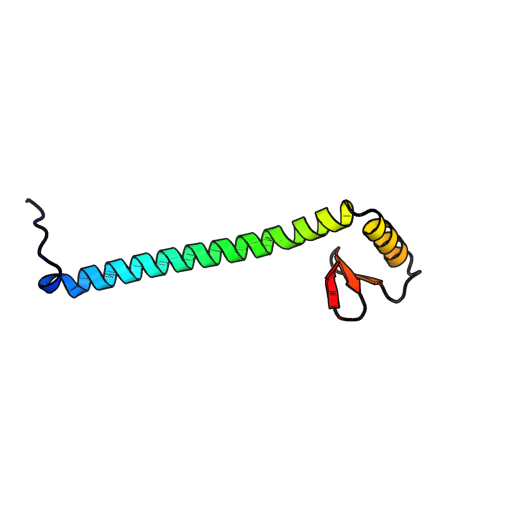 82 HIS A N 1
ATOM 640 C CA . HIS A 1 82 ? -13.212 -2.701 2.912 1.00 67.00 82 HIS A CA 1
ATOM 641 C C . HIS A 1 82 ? -12.317 -1.455 2.861 1.00 67.00 82 HIS A C 1
ATOM 643 O O . HIS A 1 82 ? -11.262 -1.475 2.232 1.00 67.00 82 HIS A O 1
ATOM 649 N N . ARG A 1 83 ? -12.708 -0.370 3.539 1.00 72.25 83 ARG A N 1
ATOM 650 C CA . ARG A 1 83 ? -11.798 0.758 3.750 1.00 72.25 83 ARG A CA 1
ATOM 651 C C . ARG A 1 83 ? -10.839 0.400 4.876 1.00 72.25 83 ARG A C 1
ATOM 653 O O . ARG A 1 83 ? -11.298 0.030 5.963 1.00 72.25 83 ARG A O 1
ATOM 660 N N . ILE A 1 84 ? -9.555 0.495 4.555 1.00 70.12 84 ILE A N 1
ATOM 661 C CA . ILE A 1 84 ? -8.430 0.344 5.470 1.00 70.12 84 ILE A CA 1
ATOM 662 C C . ILE A 1 84 ? -8.125 1.738 6.008 1.00 70.12 84 ILE A C 1
ATOM 664 O O . ILE A 1 84 ? -7.987 2.679 5.222 1.00 70.12 84 ILE A O 1
ATOM 668 N N . PHE A 1 85 ? -8.110 1.846 7.327 1.00 64.19 85 PHE A N 1
ATOM 669 C CA . PHE A 1 85 ? -7.542 2.970 8.052 1.00 64.19 85 PHE A CA 1
ATOM 670 C C . PHE A 1 85 ? -6.183 2.536 8.570 1.00 64.19 85 PHE A C 1
ATOM 672 O O . PHE A 1 85 ? -6.070 1.331 8.908 1.00 64.19 85 PHE A O 1
#

pLDDT: mean 82.27, std 10.12, range [42.44, 94.25]

Sequence (85 aa):
MVLEYKPEKTNQVTDSLSRKAELAAMKIEAVATIERIQSTLPDRIMEGLENDALAKTLMEQAREGTTQRFRIKEGFLITKGHRIF

Secondary structure (DSSP, 8-state):
---PPPPGGG-HHHHHHHHHHHHHHHHHHHHHHHHHHHHHHHHHHHHHHHH-HHHHHHHHHHHTT--SSEEEETTEEEETTS-B-

Organism: Amborella trichopoda (NCBI:txid13333)

Radius of gyration: 25.73 Å; chains: 1; bounding box: 62×18×64 Å

Foldseek 3Di:
DDDDDDDCVVCVVVVVVVVVVVVVVVVVVVVVVVVVCVVVVVVVLLVVLVVDPVSVVLVVCQVVVVDPAWHDDPSWTAGDPRDTD